Protein AF-A0A927LMA5-F1 (afdb_monomer)

Structure (mmCIF, N/CA/C/O backbone):
data_AF-A0A927LMA5-F1
#
_entry.id   AF-A0A927LMA5-F1
#
loop_
_atom_site.group_PDB
_atom_site.id
_atom_site.type_symbol
_atom_site.label_atom_id
_atom_site.label_alt_id
_atom_site.label_comp_id
_atom_site.label_asym_id
_atom_site.label_entity_id
_atom_site.label_seq_id
_atom_site.pdbx_PDB_ins_code
_atom_site.Cartn_x
_atom_site.Cartn_y
_atom_site.Cartn_z
_atom_site.occupancy
_atom_site.B_iso_or_equiv
_atom_site.auth_seq_id
_atom_site.auth_comp_id
_atom_site.auth_asym_id
_atom_site.auth_atom_id
_atom_site.pdbx_PDB_model_num
ATOM 1 N N . MET A 1 1 ? -29.674 7.689 42.486 1.00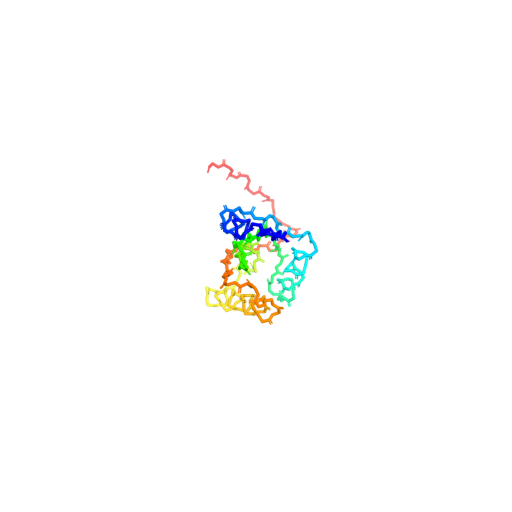 40.78 1 MET A N 1
ATOM 2 C CA . MET A 1 1 ? -28.345 7.048 42.380 1.00 40.78 1 MET A CA 1
ATOM 3 C C . MET A 1 1 ? -28.024 6.937 40.899 1.00 40.78 1 MET A C 1
ATOM 5 O O . MET A 1 1 ? -28.328 5.930 40.280 1.00 40.78 1 MET A O 1
ATOM 9 N N . GLU A 1 2 ? -27.531 8.024 40.308 1.00 46.41 2 GLU A N 1
ATOM 10 C CA . GLU A 1 2 ? -27.159 8.082 38.891 1.00 46.41 2 GLU A CA 1
ATOM 11 C C . GLU A 1 2 ? -25.675 7.759 38.753 1.00 46.41 2 GLU A C 1
ATOM 13 O O . GLU A 1 2 ? -24.813 8.574 39.076 1.00 46.41 2 GLU A O 1
ATOM 18 N N . THR A 1 3 ? -25.365 6.565 38.262 1.00 43.91 3 THR A N 1
ATOM 19 C CA . THR A 1 3 ? -24.023 6.226 37.789 1.00 43.91 3 THR A CA 1
ATOM 20 C C . THR A 1 3 ? -23.855 6.772 36.374 1.00 43.91 3 THR A C 1
ATOM 22 O O . THR A 1 3 ? -23.980 6.062 35.379 1.00 43.91 3 THR A O 1
ATOM 25 N N . ARG A 1 4 ? -23.580 8.077 36.277 1.00 55.75 4 ARG A N 1
ATOM 26 C CA . ARG A 1 4 ? -23.091 8.710 35.047 1.00 55.75 4 ARG A CA 1
ATOM 27 C C . ARG A 1 4 ? -21.653 8.251 34.798 1.00 55.75 4 ARG A C 1
ATOM 29 O O . ARG A 1 4 ? -20.707 8.881 35.261 1.00 55.75 4 ARG A O 1
ATOM 36 N N . LEU A 1 5 ? -21.500 7.122 34.107 1.00 58.56 5 LEU A N 1
ATOM 37 C CA . LEU A 1 5 ? -20.212 6.712 33.545 1.00 58.56 5 LEU A CA 1
ATOM 38 C C . LEU A 1 5 ? -19.733 7.738 32.497 1.00 58.56 5 LEU A C 1
ATOM 40 O O . LEU A 1 5 ? -20.556 8.375 31.832 1.00 58.56 5 LEU A O 1
ATOM 44 N N . PRO A 1 6 ? -18.411 7.947 32.370 1.00 50.09 6 PRO A N 1
ATOM 45 C CA . PRO A 1 6 ? -17.859 9.163 31.799 1.00 50.09 6 PRO A CA 1
ATOM 46 C C . PRO A 1 6 ? -17.857 9.121 30.269 1.00 50.09 6 PRO A C 1
ATOM 48 O O . PRO A 1 6 ? -17.118 8.366 29.644 1.00 50.09 6 PRO A O 1
ATOM 51 N N . VAL A 1 7 ? -18.601 10.046 29.665 1.00 51.78 7 VAL A N 1
ATOM 52 C CA . VAL A 1 7 ? -18.547 10.384 28.227 1.00 51.78 7 VAL A CA 1
ATOM 53 C C . VAL A 1 7 ? -17.151 10.908 27.808 1.00 51.78 7 VAL A C 1
ATOM 55 O O . VAL A 1 7 ? -16.840 11.016 26.623 1.00 51.78 7 VAL A O 1
ATOM 58 N N . LEU A 1 8 ? -16.267 11.188 28.777 1.00 51.28 8 LEU A N 1
ATOM 59 C CA . LEU A 1 8 ? -14.903 11.669 28.545 1.00 51.28 8 LEU A CA 1
ATOM 60 C C . LEU A 1 8 ? -13.941 10.625 27.956 1.00 51.28 8 LEU A C 1
ATOM 62 O O . LEU A 1 8 ? -12.975 11.026 27.312 1.00 51.28 8 LEU A O 1
ATOM 66 N N . LEU A 1 9 ? -14.174 9.317 28.131 1.00 51.59 9 LEU A N 1
ATOM 67 C CA . LEU A 1 9 ? -13.221 8.314 27.629 1.00 51.59 9 LEU A CA 1
ATOM 68 C C . LEU A 1 9 ? -13.263 8.182 26.094 1.00 51.59 9 LEU A C 1
ATOM 70 O O . LEU A 1 9 ? -12.237 7.939 25.470 1.00 51.59 9 LEU A O 1
ATOM 74 N N . LEU A 1 10 ? -14.422 8.447 25.477 1.00 49.88 10 LEU A N 1
ATOM 75 C CA . LEU A 1 10 ? -14.611 8.385 24.020 1.00 49.88 10 LEU A CA 1
ATOM 76 C C . LEU A 1 10 ? -13.800 9.437 23.245 1.00 49.88 10 LEU A C 1
ATOM 78 O O . LEU A 1 10 ? -13.491 9.224 22.079 1.00 49.88 10 LEU A O 1
ATOM 82 N N . HIS A 1 11 ? -13.448 10.562 23.873 1.00 45.97 11 HIS A N 1
ATOM 83 C CA . HIS A 1 11 ? -12.784 11.673 23.181 1.00 45.97 11 HIS A CA 1
ATOM 84 C C . HIS A 1 11 ? -11.253 11.587 23.215 1.00 45.97 11 HIS A C 1
ATOM 86 O O . HIS A 1 11 ? -10.594 12.159 22.352 1.00 45.97 11 HIS A O 1
ATOM 92 N N . ILE A 1 12 ? -10.676 10.861 24.177 1.00 51.19 12 ILE A N 1
ATOM 93 C CA . ILE A 1 12 ? -9.215 10.710 24.291 1.00 51.19 12 ILE A CA 1
ATOM 94 C C . ILE A 1 12 ? -8.702 9.611 23.348 1.00 51.19 12 ILE A C 1
ATOM 96 O O . ILE A 1 12 ? -7.604 9.732 22.814 1.00 51.19 12 ILE A O 1
ATOM 100 N N . ASP A 1 13 ? -9.518 8.592 23.060 1.00 49.53 13 ASP A N 1
ATOM 101 C CA . ASP A 1 13 ? -9.196 7.541 22.082 1.00 49.53 13 ASP A CA 1
ATOM 102 C C . ASP A 1 13 ? -8.980 8.081 20.659 1.00 49.53 13 ASP A C 1
ATOM 104 O O . ASP A 1 13 ? -8.249 7.484 19.876 1.00 49.53 13 ASP A O 1
ATOM 108 N N . VAL A 1 14 ? -9.570 9.233 20.330 1.00 50.22 14 VAL A N 1
ATOM 109 C CA . VAL A 1 14 ? -9.361 9.920 19.045 1.00 50.22 14 VAL A CA 1
ATOM 110 C C . VAL A 1 14 ? -7.938 10.488 18.932 1.00 50.22 14 VAL A C 1
ATOM 112 O O . VAL A 1 14 ? -7.426 10.648 17.828 1.00 50.22 14 VAL A O 1
ATOM 115 N N . LEU A 1 15 ? -7.280 10.763 20.065 1.00 52.62 15 LEU A N 1
ATOM 116 C CA . LEU A 1 15 ? -5.925 11.319 20.126 1.00 52.62 15 LEU A CA 1
ATOM 117 C C . LEU A 1 15 ? -4.838 10.244 20.320 1.00 52.62 15 LEU A C 1
ATOM 119 O O . LEU A 1 15 ? -3.655 10.529 20.149 1.00 52.62 15 LEU A O 1
ATOM 123 N N . MET A 1 16 ? -5.224 9.018 20.687 1.00 52.47 16 MET A N 1
ATOM 124 C CA . MET A 1 16 ? -4.312 7.901 20.929 1.00 52.47 16 MET A CA 1
ATOM 125 C C . MET A 1 16 ? -4.210 7.042 19.666 1.00 52.47 16 MET A C 1
ATOM 127 O O . MET A 1 16 ? -5.149 6.328 19.321 1.00 52.47 16 MET A O 1
ATOM 131 N N . GLU A 1 17 ? -3.059 7.084 18.993 1.00 55.97 17 GLU A N 1
ATOM 132 C CA . GLU A 1 17 ? -2.727 6.143 17.919 1.00 55.97 17 GLU A CA 1
ATOM 133 C C . GLU A 1 17 ? -2.732 4.721 18.502 1.00 55.97 17 GLU A C 1
ATOM 135 O O . GLU A 1 17 ? -1.816 4.321 19.224 1.00 55.97 17 GLU A O 1
ATOM 140 N N . LYS A 1 18 ? -3.802 3.960 18.250 1.00 66.19 18 LYS A N 1
ATOM 141 C CA . LYS A 1 18 ? -3.875 2.555 18.661 1.00 66.19 18 LYS A CA 1
ATOM 142 C C . LYS A 1 18 ? -3.166 1.703 17.615 1.00 66.19 18 LYS A C 1
ATOM 144 O O . LYS A 1 18 ? -3.448 1.795 16.418 1.00 66.19 18 LYS A O 1
ATOM 149 N N . THR A 1 19 ? -2.258 0.850 18.082 1.00 68.12 19 THR A N 1
ATOM 150 C CA . THR A 1 19 ? -1.635 -0.180 17.250 1.00 68.12 19 THR A CA 1
ATOM 151 C C . THR A 1 19 ? -2.711 -1.153 16.777 1.00 68.12 19 THR A C 1
ATOM 153 O O . THR A 1 19 ? -3.478 -1.680 17.584 1.00 68.12 19 THR A O 1
ATOM 156 N N . ILE A 1 20 ? -2.775 -1.383 15.467 1.00 85.44 20 ILE A N 1
ATOM 157 C CA . ILE A 1 20 ? -3.679 -2.366 14.862 1.00 85.44 20 ILE A CA 1
ATOM 158 C C . ILE A 1 20 ? -3.301 -3.775 15.333 1.00 85.44 20 ILE A C 1
ATOM 160 O O . ILE A 1 20 ? -2.120 -4.075 15.524 1.00 85.44 20 ILE A O 1
ATOM 164 N N . SER A 1 21 ? -4.302 -4.636 15.544 1.00 87.38 21 SER A N 1
ATOM 165 C CA . SER A 1 21 ? -4.054 -6.014 15.964 1.00 87.38 21 SER A CA 1
ATOM 166 C C . SER A 1 21 ? -3.195 -6.758 14.926 1.00 87.38 21 SER A C 1
ATOM 168 O O . SER A 1 21 ? -3.327 -6.514 13.723 1.00 87.38 21 SER A O 1
ATOM 170 N N . PRO A 1 22 ? -2.329 -7.694 15.355 1.00 88.06 22 PRO A N 1
ATOM 171 C CA . PRO A 1 22 ? -1.521 -8.496 14.433 1.00 88.06 22 PRO A CA 1
ATOM 172 C C . PRO A 1 22 ? -2.366 -9.272 13.413 1.00 88.06 22 PRO A C 1
ATOM 174 O O . PRO A 1 22 ? -1.945 -9.458 12.278 1.00 88.06 22 PRO A O 1
ATOM 177 N N . GLU A 1 23 ? -3.569 -9.689 13.813 1.00 89.94 23 GLU A N 1
ATOM 178 C CA . GLU A 1 23 ? -4.539 -10.392 12.967 1.00 89.94 23 GLU A CA 1
ATOM 179 C C . GLU A 1 23 ? -4.992 -9.519 11.789 1.00 89.94 23 GLU A C 1
ATOM 181 O O . GLU A 1 23 ? -4.841 -9.928 10.642 1.00 89.94 23 GLU A O 1
ATOM 186 N N . LYS A 1 24 ? -5.417 -8.273 12.047 1.00 91.38 24 LYS A N 1
ATOM 187 C CA . LYS A 1 24 ? -5.785 -7.319 10.986 1.00 91.38 24 LYS A CA 1
ATOM 188 C C . LYS A 1 24 ? -4.611 -6.969 10.075 1.00 91.38 24 LYS A C 1
ATOM 190 O O . LYS A 1 24 ? -4.782 -6.827 8.870 1.00 91.38 24 LYS A O 1
ATOM 195 N N . LEU A 1 25 ? -3.406 -6.819 10.634 1.00 93.12 25 LEU A N 1
ATOM 196 C CA . LEU A 1 25 ? -2.212 -6.582 9.815 1.00 93.12 25 LEU A CA 1
ATOM 197 C C . LEU A 1 25 ? -1.959 -7.736 8.841 1.00 93.12 25 LEU A C 1
ATOM 199 O O . LEU A 1 25 ? -1.604 -7.481 7.694 1.00 93.12 25 LEU A O 1
ATOM 203 N N . LYS A 1 26 ? -2.179 -8.977 9.281 1.00 94.75 26 LYS A N 1
ATOM 204 C CA . LYS A 1 26 ? -2.049 -10.160 8.433 1.00 94.75 26 LYS A CA 1
ATOM 205 C C . LYS A 1 26 ? -3.121 -10.208 7.341 1.00 94.75 26 LYS A C 1
ATOM 207 O O . LYS A 1 26 ? -2.795 -10.520 6.204 1.00 94.75 26 LYS A O 1
ATOM 212 N N . GLU A 1 27 ? -4.362 -9.839 7.654 1.00 95.81 27 GLU A N 1
ATOM 213 C CA . GLU A 1 27 ? -5.432 -9.715 6.650 1.00 95.81 27 GLU A CA 1
ATOM 214 C C . GLU A 1 27 ? -5.042 -8.719 5.545 1.00 95.81 27 GLU A C 1
ATOM 216 O O . GLU A 1 27 ? -5.107 -9.043 4.360 1.00 95.81 27 GLU A O 1
ATOM 221 N N . TYR A 1 28 ? -4.533 -7.537 5.911 1.00 95.69 28 TYR A N 1
ATOM 222 C CA . TYR A 1 28 ? -4.033 -6.568 4.931 1.00 95.69 28 TYR A CA 1
ATOM 223 C C . TYR A 1 28 ? -2.862 -7.119 4.109 1.00 95.69 28 TYR A C 1
ATOM 225 O O . TYR A 1 28 ? -2.792 -6.880 2.905 1.00 95.69 28 TYR A O 1
ATOM 233 N N . GLU A 1 29 ? -1.943 -7.851 4.739 1.00 96.69 29 GLU A N 1
ATOM 234 C CA . GLU A 1 29 ? -0.811 -8.487 4.063 1.00 96.69 29 GLU A CA 1
ATOM 235 C C . GLU A 1 29 ? -1.280 -9.494 3.000 1.00 96.69 29 GLU A C 1
ATOM 237 O O . GLU A 1 29 ? -0.830 -9.444 1.853 1.00 96.69 29 GLU A O 1
ATOM 242 N N . GLU A 1 30 ? -2.237 -10.356 3.349 1.00 97.31 30 GLU A N 1
ATOM 243 C CA . GLU A 1 30 ? -2.837 -11.342 2.444 1.00 97.31 30 GLU A CA 1
ATOM 244 C C . GLU A 1 30 ? -3.554 -10.664 1.264 1.00 97.31 30 GLU A C 1
ATOM 246 O O . GLU A 1 30 ? -3.388 -11.078 0.113 1.00 97.31 30 GLU A O 1
ATOM 251 N N . LEU A 1 31 ? -4.284 -9.571 1.517 1.00 96.88 31 LEU A N 1
ATOM 252 C CA . LEU A 1 31 ? -4.929 -8.782 0.465 1.00 96.88 31 LEU A CA 1
ATOM 253 C C . LEU A 1 31 ? -3.915 -8.129 -0.479 1.00 96.88 31 LEU A C 1
ATOM 255 O O . LEU A 1 31 ? -4.110 -8.155 -1.694 1.00 96.88 31 LEU A O 1
ATOM 259 N N . VAL A 1 32 ? -2.817 -7.580 0.042 1.00 97.00 32 VAL A N 1
ATOM 260 C CA . VAL A 1 32 ? -1.754 -6.999 -0.792 1.00 97.00 32 VAL A CA 1
ATOM 261 C C . VAL A 1 32 ? -1.092 -8.079 -1.658 1.00 97.00 32 VAL A C 1
ATOM 263 O O . VAL A 1 32 ? -0.896 -7.861 -2.854 1.00 97.00 32 VAL A O 1
ATOM 266 N N . PHE A 1 33 ? -0.809 -9.261 -1.102 1.00 97.31 33 PHE A N 1
ATOM 267 C CA . PHE A 1 33 ? -0.236 -10.384 -1.857 1.00 97.31 33 PHE A CA 1
ATOM 268 C C . PHE A 1 33 ? -1.206 -11.038 -2.847 1.00 97.31 33 PHE A C 1
ATOM 270 O O . PHE A 1 33 ? -0.761 -11.732 -3.762 1.00 97.31 33 PHE A O 1
ATOM 277 N N . SER A 1 34 ? -2.514 -10.797 -2.727 1.00 97.12 34 SER A N 1
ATOM 278 C CA . SER A 1 34 ? -3.490 -11.256 -3.724 1.00 97.12 34 SER A CA 1
ATOM 279 C C . SER A 1 34 ? -3.295 -10.604 -5.103 1.00 97.12 34 SER A C 1
ATOM 281 O O . SER A 1 34 ? -3.811 -11.101 -6.107 1.00 97.12 34 SER A O 1
ATOM 283 N N . VAL A 1 35 ? -2.533 -9.504 -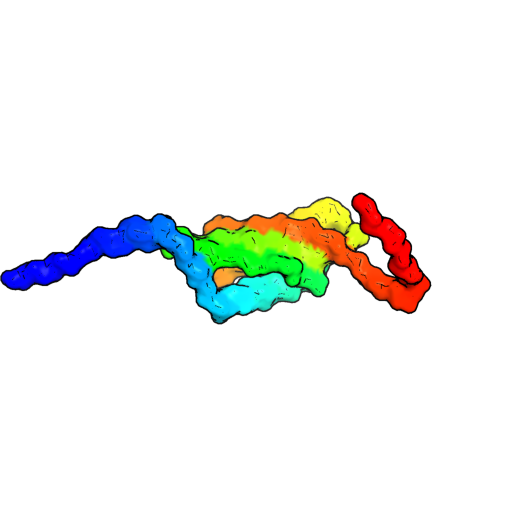5.174 1.00 97.00 35 VAL A N 1
ATOM 284 C CA . VAL A 1 35 ? -2.173 -8.819 -6.417 1.00 97.00 35 VAL A CA 1
ATOM 285 C C . VAL A 1 35 ? -0.913 -9.468 -7.022 1.00 97.00 35 VAL A C 1
ATOM 287 O O . VAL A 1 35 ? 0.171 -9.317 -6.460 1.00 97.00 35 VAL A O 1
ATOM 290 N N . PRO A 1 36 ? -1.006 -10.171 -8.172 1.00 95.56 36 PRO A N 1
ATOM 291 C CA . PRO A 1 36 ? 0.081 -11.013 -8.705 1.00 95.56 36 PRO A CA 1
ATOM 292 C C . PRO A 1 36 ? 1.405 -10.291 -9.006 1.00 95.56 36 PRO A C 1
ATOM 294 O O . PRO A 1 36 ? 2.488 -10.896 -9.055 1.00 95.56 36 PRO A O 1
ATOM 297 N N . GLU A 1 37 ? 1.318 -8.993 -9.277 1.00 96.56 37 GLU A N 1
ATOM 298 C CA . GLU A 1 37 ? 2.449 -8.132 -9.587 1.00 96.56 37 GLU A CA 1
ATOM 299 C C . GLU A 1 37 ? 3.267 -7.773 -8.341 1.00 96.56 37 GLU A C 1
ATOM 301 O O . GLU A 1 37 ? 4.440 -7.434 -8.473 1.00 96.56 37 GLU A O 1
ATOM 306 N N . VAL A 1 38 ? 2.704 -7.902 -7.136 1.00 97.06 38 VAL A N 1
ATOM 307 C CA . VAL A 1 38 ? 3.433 -7.676 -5.884 1.00 97.06 38 VAL A CA 1
ATOM 308 C C . VAL A 1 38 ? 4.398 -8.836 -5.640 1.00 97.06 38 VAL A C 1
ATOM 310 O O . VAL A 1 38 ? 3.996 -9.987 -5.486 1.00 97.06 38 VAL A O 1
ATOM 313 N N . LYS A 1 39 ? 5.701 -8.538 -5.612 1.00 96.31 39 LYS A N 1
ATOM 314 C CA . LYS A 1 39 ? 6.774 -9.523 -5.369 1.00 96.31 39 LYS A CA 1
ATOM 315 C C . LYS A 1 39 ? 7.271 -9.526 -3.936 1.00 96.31 39 LYS A C 1
ATOM 317 O O . LYS A 1 39 ? 7.760 -10.544 -3.459 1.00 96.31 39 LYS A O 1
ATOM 322 N N . ARG A 1 40 ? 7.153 -8.389 -3.256 1.00 96.19 40 ARG A N 1
ATOM 323 C CA . ARG A 1 40 ? 7.607 -8.209 -1.879 1.00 96.19 40 ARG A CA 1
ATOM 324 C C . ARG A 1 40 ? 6.792 -7.114 -1.209 1.00 96.19 40 ARG A C 1
ATOM 326 O O . ARG A 1 40 ? 6.438 -6.132 -1.856 1.00 96.19 40 ARG A O 1
ATOM 333 N N . ILE A 1 41 ? 6.572 -7.246 0.092 1.00 96.75 41 ILE A N 1
ATOM 334 C CA . ILE A 1 41 ? 6.132 -6.148 0.951 1.00 96.75 41 ILE A CA 1
ATOM 335 C C . ILE A 1 41 ? 7.352 -5.718 1.767 1.00 96.75 41 ILE A C 1
ATOM 337 O O . ILE A 1 41 ? 7.862 -6.481 2.580 1.00 96.75 41 ILE A O 1
ATOM 341 N N . ASP A 1 42 ? 7.861 -4.514 1.513 1.00 95.00 42 ASP A N 1
ATOM 342 C CA . ASP A 1 42 ? 9.005 -3.958 2.249 1.00 95.00 42 ASP A CA 1
AT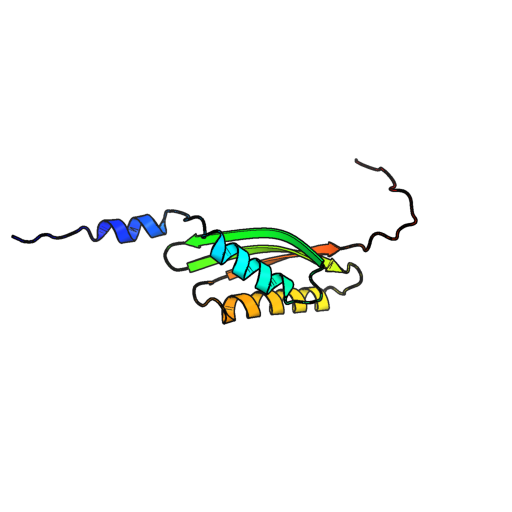OM 343 C C . ASP A 1 42 ? 8.582 -3.470 3.636 1.00 95.00 42 ASP A C 1
ATOM 345 O O . ASP A 1 42 ? 9.360 -3.472 4.591 1.00 95.00 42 ASP A O 1
ATOM 349 N N . ARG A 1 43 ? 7.346 -2.969 3.727 1.00 95.50 43 ARG A N 1
ATOM 350 C CA . ARG A 1 43 ? 6.780 -2.406 4.946 1.00 95.50 43 ARG A CA 1
ATOM 351 C C . ARG A 1 43 ? 5.267 -2.328 4.834 1.00 95.50 43 ARG A C 1
ATOM 353 O O . ARG A 1 43 ? 4.752 -1.840 3.836 1.00 95.50 43 ARG A O 1
ATOM 360 N N . LEU A 1 44 ? 4.586 -2.705 5.907 1.00 95.50 44 LEU A N 1
ATOM 361 C CA . LEU A 1 44 ? 3.157 -2.503 6.095 1.00 95.50 44 LEU A CA 1
ATOM 362 C C . LEU A 1 44 ? 2.949 -1.897 7.482 1.00 95.50 44 LEU A C 1
ATOM 364 O O . LEU A 1 44 ? 3.371 -2.466 8.490 1.00 95.50 44 LEU A O 1
ATOM 368 N N . ARG A 1 45 ? 2.356 -0.706 7.539 1.00 93.50 45 ARG A N 1
ATOM 369 C CA . ARG A 1 45 ? 1.971 -0.054 8.792 1.00 93.50 45 ARG A CA 1
ATOM 370 C C . ARG A 1 45 ? 0.523 0.372 8.701 1.00 93.50 45 ARG A C 1
ATOM 372 O O . ARG A 1 45 ? 0.127 0.989 7.722 1.00 93.50 45 ARG A O 1
ATOM 379 N N . ALA A 1 46 ? -0.230 0.097 9.752 1.00 92.50 46 ALA A N 1
ATOM 380 C CA . ALA A 1 46 ? -1.607 0.528 9.878 1.00 92.50 46 ALA A CA 1
ATOM 381 C C . ALA A 1 46 ? -1.775 1.240 11.220 1.00 92.50 46 ALA A C 1
ATOM 383 O O . ALA A 1 46 ? -1.247 0.787 12.240 1.00 92.50 46 ALA A O 1
ATOM 384 N N . ARG A 1 47 ? -2.465 2.378 11.199 1.00 90.06 47 ARG A N 1
ATOM 385 C CA . ARG A 1 47 ? -2.666 3.249 12.360 1.00 90.06 47 ARG A CA 1
ATOM 386 C C . ARG A 1 47 ? -4.149 3.518 12.523 1.00 90.06 47 ARG A C 1
ATOM 388 O O . ARG A 1 47 ? -4.789 3.920 11.553 1.00 90.06 47 ARG A O 1
ATOM 395 N N . ALA A 1 48 ? -4.676 3.299 13.723 1.00 87.75 48 ALA A N 1
ATOM 396 C CA . ALA A 1 48 ? -6.053 3.645 14.048 1.00 87.75 48 ALA A CA 1
ATOM 397 C C . ALA A 1 48 ? -6.135 5.066 14.619 1.00 87.75 48 ALA A C 1
ATOM 399 O O . ALA A 1 48 ? -5.424 5.400 15.569 1.00 87.75 48 ALA A O 1
ATOM 400 N N . PHE A 1 49 ? -7.049 5.861 14.070 1.00 83.56 49 PHE A N 1
ATOM 401 C CA . PHE A 1 49 ? -7.454 7.176 14.554 1.00 83.56 49 PHE A CA 1
ATOM 402 C C . PHE A 1 49 ? -8.950 7.125 14.882 1.00 83.56 49 PHE A C 1
ATOM 404 O O . PHE A 1 49 ? -9.807 7.252 14.005 1.00 83.56 49 PHE A O 1
ATOM 411 N N . GLY A 1 50 ? -9.285 6.883 16.153 1.00 80.62 50 GLY A N 1
ATOM 412 C CA . GLY A 1 50 ? -10.672 6.663 16.566 1.00 80.62 50 GLY A CA 1
ATOM 413 C C . GLY A 1 50 ? -11.288 5.436 15.883 1.00 80.62 50 GLY A C 1
ATOM 414 O O . GLY A 1 50 ? -10.965 4.307 16.244 1.00 80.62 50 GLY A O 1
ATOM 415 N N . GLN A 1 51 ? -12.191 5.665 14.925 1.00 81.69 51 GLN A N 1
ATOM 416 C CA . GLN A 1 51 ? -12.884 4.612 14.165 1.00 81.69 51 GLN A CA 1
ATOM 417 C C . GLN A 1 51 ? -12.273 4.347 12.783 1.00 81.69 51 GLN A C 1
ATOM 419 O O . GLN A 1 51 ? -12.685 3.394 12.129 1.00 81.69 51 GLN A O 1
ATOM 424 N N . TYR A 1 52 ? -11.313 5.165 12.350 1.00 89.12 52 TYR A N 1
ATOM 425 C CA . TYR A 1 52 ? -10.725 5.078 11.017 1.00 89.12 52 TYR A CA 1
ATOM 426 C C . TYR A 1 52 ? -9.325 4.482 11.071 1.00 89.12 52 TYR A C 1
ATOM 428 O O . TYR A 1 52 ? -8.579 4.682 12.034 1.00 89.12 52 TYR A O 1
ATOM 436 N N . VAL A 1 53 ? -8.949 3.775 10.012 1.00 92.12 53 VAL A N 1
ATOM 437 C CA . VAL A 1 53 ? -7.624 3.189 9.833 1.00 92.12 53 VAL A CA 1
ATOM 438 C C . VAL A 1 53 ? -6.954 3.819 8.619 1.00 92.12 53 VAL A C 1
ATOM 440 O O . VAL A 1 53 ? -7.536 3.911 7.540 1.00 92.12 53 VAL A O 1
ATOM 443 N N . MET A 1 54 ? -5.698 4.227 8.794 1.00 93.81 54 MET A N 1
ATOM 444 C CA . MET A 1 54 ? -4.829 4.669 7.708 1.00 93.81 54 MET A CA 1
ATOM 445 C C . MET A 1 54 ? -3.689 3.672 7.525 1.00 93.81 54 MET A C 1
ATOM 447 O O . MET A 1 54 ? -3.018 3.304 8.496 1.00 93.81 54 MET A O 1
ATOM 451 N N . ILE A 1 55 ? -3.450 3.264 6.281 1.00 95.56 55 ILE A N 1
ATOM 452 C CA . ILE A 1 55 ? -2.451 2.253 5.928 1.00 95.56 55 ILE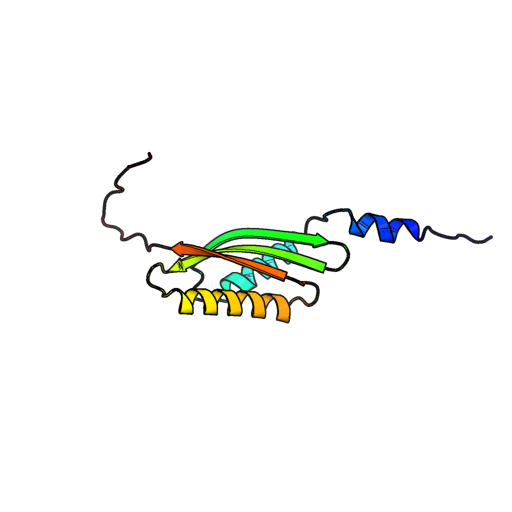 A CA 1
ATOM 453 C C . ILE A 1 55 ? -1.344 2.890 5.079 1.00 95.56 55 ILE A C 1
ATOM 455 O O . ILE A 1 55 ? -1.613 3.608 4.123 1.00 95.56 55 ILE A O 1
ATOM 459 N N . ASP A 1 56 ? -0.089 2.620 5.435 1.00 96.19 56 ASP A N 1
ATOM 460 C CA . ASP A 1 56 ? 1.116 2.925 4.654 1.00 96.19 56 ASP A CA 1
ATOM 461 C C . ASP A 1 56 ? 1.775 1.599 4.276 1.00 96.19 56 ASP A C 1
ATOM 463 O O . ASP A 1 56 ? 2.279 0.871 5.143 1.00 96.19 56 ASP A O 1
ATOM 467 N N . VAL A 1 57 ? 1.752 1.284 2.984 1.00 96.88 57 VAL A N 1
ATOM 468 C CA . VAL A 1 57 ? 2.357 0.076 2.434 1.00 96.88 57 VAL A CA 1
ATOM 469 C C . VAL A 1 57 ? 3.441 0.434 1.423 1.00 96.88 57 VAL A C 1
ATOM 471 O O . VAL A 1 57 ? 3.297 1.324 0.582 1.00 96.88 57 VAL A O 1
ATOM 474 N N . ARG A 1 58 ? 4.559 -0.278 1.509 1.00 97.88 58 ARG A N 1
ATOM 475 C CA . ARG A 1 58 ? 5.651 -0.231 0.543 1.00 97.88 58 ARG A CA 1
ATOM 476 C C . ARG A 1 58 ? 5.786 -1.601 -0.088 1.00 97.88 58 ARG A C 1
ATOM 478 O O . ARG A 1 58 ? 5.997 -2.579 0.632 1.00 97.88 58 ARG A O 1
ATOM 485 N N . VAL A 1 59 ? 5.652 -1.667 -1.404 1.00 97.75 59 VAL A N 1
ATOM 486 C CA . VAL A 1 59 ? 5.649 -2.929 -2.145 1.00 97.75 59 VAL A CA 1
ATOM 487 C C . VAL A 1 59 ? 6.659 -2.908 -3.279 1.00 97.75 59 VAL A C 1
ATOM 489 O O . VAL A 1 59 ? 6.822 -1.903 -3.966 1.00 97.75 59 VAL A O 1
ATOM 492 N N . GLY A 1 60 ? 7.316 -4.043 -3.486 1.00 97.31 60 GLY A N 1
ATOM 493 C CA . GLY A 1 60 ? 8.168 -4.305 -4.634 1.00 97.31 60 GLY A CA 1
ATOM 494 C C . GLY A 1 60 ? 7.351 -4.849 -5.803 1.00 97.31 60 GLY A C 1
ATOM 495 O O . GLY A 1 60 ? 6.694 -5.880 -5.650 1.00 97.31 60 GLY A O 1
ATOM 496 N N . ILE A 1 61 ? 7.426 -4.201 -6.965 1.00 97.50 61 ILE A N 1
ATOM 497 C CA . ILE A 1 61 ? 6.816 -4.663 -8.227 1.00 97.50 61 ILE A CA 1
ATOM 498 C C . ILE A 1 61 ? 7.883 -4.766 -9.328 1.00 97.50 61 ILE A C 1
ATOM 500 O O . ILE A 1 61 ? 8.890 -4.063 -9.241 1.00 97.50 61 ILE A O 1
ATOM 504 N N . PRO A 1 62 ? 7.719 -5.611 -10.365 1.00 97.19 62 PRO A N 1
ATOM 505 C CA . PRO A 1 62 ? 8.737 -5.787 -11.396 1.00 97.19 62 PRO A CA 1
ATOM 506 C C . PRO A 1 62 ? 9.186 -4.458 -12.012 1.00 97.19 62 PRO A C 1
ATOM 508 O O . PRO A 1 62 ? 8.370 -3.708 -12.543 1.00 97.19 62 PRO A O 1
ATOM 511 N N . ALA A 1 63 ? 10.496 -4.198 -12.003 1.00 95.62 63 ALA A N 1
ATOM 512 C CA . ALA A 1 63 ? 11.077 -2.937 -12.481 1.00 95.62 63 ALA A CA 1
ATOM 513 C C . ALA A 1 63 ? 10.830 -2.655 -13.978 1.00 95.62 63 ALA A C 1
ATOM 515 O O . ALA A 1 63 ? 10.990 -1.529 -14.437 1.00 95.62 63 ALA A O 1
ATOM 516 N N . ARG A 1 64 ? 10.439 -3.684 -14.740 1.00 95.94 64 ARG A N 1
ATOM 517 C CA . ARG A 1 64 ? 10.088 -3.595 -16.165 1.00 95.94 64 ARG A CA 1
ATOM 518 C C . ARG A 1 64 ? 8.719 -2.963 -16.439 1.00 95.94 64 ARG A C 1
ATOM 520 O O . ARG A 1 64 ? 8.424 -2.687 -17.596 1.00 95.94 64 ARG A O 1
ATOM 527 N N . LEU A 1 65 ? 7.876 -2.801 -15.417 1.00 96.56 65 LEU A N 1
ATOM 528 C CA . LEU A 1 65 ? 6.547 -2.212 -15.569 1.00 96.56 65 LEU A CA 1
ATOM 529 C C . LEU A 1 65 ? 6.643 -0.702 -15.797 1.00 96.56 65 LEU A C 1
ATOM 531 O O . LEU A 1 65 ? 7.481 -0.010 -15.217 1.00 96.56 65 LEU A O 1
ATOM 535 N N . SER A 1 66 ? 5.752 -0.186 -16.633 1.00 97.94 66 SER A N 1
ATOM 536 C CA . SER A 1 66 ? 5.593 1.245 -16.859 1.00 97.94 66 SER A CA 1
ATOM 537 C C . SER A 1 66 ? 5.021 1.956 -15.629 1.00 97.94 66 SER A C 1
ATOM 539 O O . SER A 1 66 ? 4.404 1.358 -14.746 1.00 97.94 66 SER A O 1
ATOM 541 N N . VAL A 1 67 ? 5.166 3.284 -15.603 1.00 96.56 67 VAL A N 1
ATOM 542 C CA . VAL A 1 67 ? 4.581 4.130 -14.549 1.00 96.56 67 VAL A CA 1
ATOM 543 C C . VAL A 1 67 ? 3.058 3.966 -14.479 1.00 96.56 67 VAL A C 1
ATOM 545 O O . VAL A 1 67 ? 2.498 3.935 -13.385 1.00 96.56 67 VAL A O 1
ATOM 548 N N . GLN A 1 68 ? 2.392 3.826 -15.631 1.00 98.06 68 GLN A N 1
ATOM 549 C CA . GLN A 1 68 ? 0.943 3.633 -15.696 1.00 98.06 68 GLN A CA 1
ATOM 550 C C . GLN A 1 68 ? 0.526 2.295 -15.073 1.00 98.06 68 GLN A C 1
ATOM 552 O O . GLN A 1 68 ? -0.374 2.273 -14.239 1.00 98.06 68 GLN A O 1
ATOM 557 N N . GLU A 1 69 ? 1.221 1.203 -15.405 1.00 98.06 69 GLU A N 1
ATOM 558 C CA . GLU A 1 69 ? 0.965 -0.114 -14.806 1.00 98.06 69 GLU A CA 1
ATOM 559 C C . GLU A 1 69 ? 1.202 -0.095 -13.293 1.00 98.06 69 GLU A C 1
ATOM 561 O O . GLU A 1 69 ? 0.389 -0.621 -12.535 1.00 98.06 69 GLU A O 1
ATOM 566 N N . GLY A 1 70 ? 2.263 0.577 -12.835 1.00 97.81 70 GLY A N 1
ATOM 567 C CA . GLY A 1 70 ? 2.493 0.805 -11.410 1.00 97.81 70 GLY A CA 1
ATOM 568 C C . GLY A 1 70 ? 1.319 1.534 -10.749 1.00 97.81 70 GLY A C 1
ATOM 569 O O . GLY A 1 70 ? 0.791 1.077 -9.736 1.00 97.81 70 GLY A O 1
ATOM 570 N N . HIS A 1 71 ? 0.852 2.632 -11.345 1.00 97.69 71 HIS A N 1
ATOM 571 C CA . HIS A 1 71 ? -0.308 3.367 -10.841 1.00 97.69 71 HIS A CA 1
ATOM 572 C C . HIS A 1 71 ? -1.573 2.491 -10.780 1.00 97.69 71 HIS A C 1
ATOM 574 O O . HIS A 1 71 ? -2.339 2.569 -9.816 1.00 97.69 71 HIS A O 1
ATOM 580 N N . ASP A 1 72 ? -1.800 1.642 -11.782 1.00 98.00 72 ASP A N 1
ATOM 581 C CA . ASP A 1 72 ? -2.952 0.742 -11.823 1.00 98.00 72 ASP A CA 1
ATOM 582 C C . ASP A 1 72 ? -2.874 -0.349 -10.745 1.00 98.00 72 ASP A C 1
ATOM 584 O O . ASP A 1 72 ? -3.880 -0.619 -10.083 1.00 98.00 72 ASP A O 1
ATOM 588 N N . ILE A 1 73 ? -1.681 -0.896 -10.487 1.00 97.75 73 ILE A N 1
ATOM 589 C CA . ILE A 1 73 ? -1.423 -1.823 -9.374 1.00 97.75 73 ILE A CA 1
ATOM 590 C C . ILE A 1 73 ? -1.706 -1.145 -8.032 1.00 97.75 73 ILE A C 1
ATOM 592 O O . ILE A 1 73 ? -2.437 -1.701 -7.211 1.00 97.75 73 ILE A O 1
ATOM 596 N N . SER A 1 74 ? -1.200 0.072 -7.819 1.00 97.31 74 SER A N 1
ATOM 597 C CA . SER A 1 74 ? -1.490 0.838 -6.602 1.00 97.31 74 SER A CA 1
ATOM 598 C C . SER A 1 74 ? -2.993 1.050 -6.421 1.00 97.31 74 SER A C 1
ATOM 600 O O . SER A 1 74 ? -3.533 0.798 -5.344 1.00 97.31 74 SER A O 1
ATOM 602 N N . ARG A 1 75 ? -3.709 1.451 -7.480 1.00 97.62 75 ARG A N 1
ATOM 603 C CA . ARG A 1 75 ? -5.166 1.634 -7.414 1.00 97.62 75 ARG A CA 1
ATOM 604 C C . ARG A 1 75 ? -5.876 0.332 -7.039 1.00 97.62 75 ARG A C 1
ATOM 606 O O . ARG A 1 75 ? -6.763 0.357 -6.191 1.00 97.62 75 ARG A O 1
ATOM 613 N N . LYS A 1 76 ? -5.463 -0.792 -7.631 1.00 97.88 76 LYS A N 1
ATOM 614 C CA . LYS A 1 76 ? -6.025 -2.120 -7.358 1.00 97.88 76 LYS A CA 1
ATOM 615 C C . LYS A 1 76 ? -5.815 -2.542 -5.903 1.00 97.88 76 LYS A C 1
ATOM 617 O O . LYS A 1 76 ? -6.775 -2.953 -5.262 1.00 97.88 76 LYS A O 1
ATOM 622 N N . ILE A 1 77 ? -4.602 -2.389 -5.366 1.00 97.50 77 ILE A N 1
ATOM 623 C CA . ILE A 1 77 ? -4.303 -2.685 -3.954 1.00 97.50 77 ILE A CA 1
ATOM 624 C C . ILE A 1 77 ? -5.177 -1.823 -3.033 1.00 97.50 77 ILE A C 1
ATOM 626 O O . ILE A 1 77 ? -5.821 -2.354 -2.129 1.00 97.50 77 ILE A O 1
ATOM 630 N N . LYS A 1 78 ? -5.244 -0.506 -3.285 1.00 97.25 78 LYS A N 1
ATOM 631 C CA . LYS A 1 78 ? -6.078 0.420 -2.502 1.00 97.25 78 LYS A CA 1
ATOM 632 C C . LYS A 1 78 ? -7.545 -0.012 -2.515 1.00 97.25 78 LYS A C 1
ATOM 634 O O . LYS A 1 78 ? -8.160 -0.089 -1.457 1.00 97.25 78 LYS A O 1
ATOM 639 N N . GLN A 1 79 ? -8.079 -0.331 -3.692 1.00 97.12 79 GLN A N 1
ATOM 640 C CA . GLN A 1 79 ? -9.471 -0.738 -3.855 1.00 97.12 79 GLN A CA 1
ATOM 641 C C . GLN A 1 79 ? -9.788 -2.035 -3.097 1.00 97.12 79 GLN A C 1
ATOM 643 O O . GLN A 1 79 ? -10.747 -2.054 -2.336 1.00 97.12 79 GLN A O 1
ATOM 648 N N . ILE A 1 80 ? -8.962 -3.078 -3.235 1.00 97.06 80 ILE A N 1
ATOM 649 C CA . ILE A 1 80 ? -9.181 -4.370 -2.558 1.00 97.06 80 ILE A CA 1
ATOM 650 C C . ILE A 1 80 ? -9.237 -4.194 -1.036 1.00 97.06 80 ILE A C 1
ATOM 652 O O . ILE A 1 80 ? -10.128 -4.732 -0.383 1.00 97.06 80 ILE A O 1
ATOM 656 N N . ILE A 1 81 ? -8.307 -3.420 -0.468 1.00 96.56 81 ILE A N 1
ATOM 657 C CA . ILE A 1 81 ? -8.264 -3.181 0.979 1.00 96.56 81 ILE A CA 1
ATOM 658 C C . ILE A 1 81 ? -9.514 -2.425 1.441 1.00 96.56 81 ILE A C 1
ATOM 660 O O . ILE A 1 81 ? -10.153 -2.842 2.402 1.00 96.56 81 ILE A O 1
ATOM 664 N N . MET A 1 82 ? -9.884 -1.343 0.751 1.00 95.62 82 MET A N 1
ATOM 665 C CA . MET A 1 82 ? -11.036 -0.517 1.133 1.00 95.62 82 MET A CA 1
ATOM 666 C C . MET A 1 82 ? -12.384 -1.228 0.927 1.00 95.62 82 MET A C 1
ATOM 668 O O . MET A 1 82 ? -13.341 -0.945 1.642 1.00 95.62 82 MET A O 1
ATOM 672 N N . GLU A 1 83 ? -12.481 -2.157 -0.029 1.00 95.94 83 GLU A N 1
ATOM 673 C CA . GLU A 1 83 ? -13.690 -2.965 -0.245 1.00 95.94 83 GLU A CA 1
ATOM 674 C C . GLU A 1 83 ? -13.887 -4.028 0.843 1.00 95.94 83 GLU A C 1
ATOM 676 O O . GLU A 1 83 ? -15.023 -4.298 1.231 1.00 95.94 83 GLU A O 1
ATOM 681 N N . GLN A 1 84 ? -12.801 -4.631 1.340 1.00 95.62 84 GLN A N 1
ATOM 682 C CA . GLN A 1 84 ? -12.863 -5.651 2.396 1.00 95.62 84 GLN A CA 1
ATOM 683 C C . GLN A 1 84 ? -12.927 -5.047 3.806 1.00 95.62 84 GLN A C 1
ATOM 685 O O . GLN A 1 84 ? -13.474 -5.669 4.717 1.00 95.62 84 GLN A O 1
ATOM 690 N N . HIS A 1 85 ? -12.410 -3.829 3.988 1.00 93.94 85 HIS A N 1
ATOM 691 C CA . HIS A 1 85 ? -12.319 -3.159 5.284 1.00 93.94 85 HIS A CA 1
ATOM 692 C C . HIS A 1 85 ? -12.880 -1.739 5.210 1.00 93.94 85 HIS A C 1
ATOM 694 O O . HIS A 1 85 ? -12.203 -0.787 4.826 1.00 93.94 85 HIS A O 1
ATOM 700 N N . ASN A 1 86 ? -14.139 -1.595 5.618 1.00 92.62 86 ASN A N 1
ATOM 701 C CA . ASN A 1 86 ? -14.879 -0.332 5.585 1.00 92.62 86 ASN A CA 1
ATOM 702 C C . ASN A 1 86 ? -14.391 0.722 6.595 1.00 92.62 86 ASN A C 1
ATOM 704 O O . ASN A 1 86 ? -14.771 1.885 6.488 1.00 92.62 86 ASN A O 1
ATOM 708 N N . ASP A 1 87 ? -13.586 0.326 7.580 1.00 92.50 87 ASP A N 1
ATOM 709 C CA . ASP A 1 87 ? -12.926 1.220 8.529 1.00 92.50 87 ASP A CA 1
ATOM 710 C C . ASP A 1 87 ? -11.647 1.855 7.959 1.00 92.50 87 ASP A C 1
ATOM 712 O O . ASP A 1 87 ? -11.110 2.787 8.559 1.00 92.50 87 ASP A O 1
ATOM 716 N N . VAL A 1 88 ? -11.156 1.394 6.803 1.00 95.44 88 VAL A N 1
ATOM 717 C CA . VAL A 1 88 ? -9.977 1.966 6.142 1.00 95.44 88 VAL A CA 1
ATOM 718 C C . VAL A 1 88 ? -10.373 3.190 5.320 1.00 95.44 88 VAL A C 1
ATOM 720 O O . VAL A 1 88 ? -11.044 3.084 4.295 1.00 95.44 88 VAL A O 1
ATOM 723 N N . GLU A 1 89 ? -9.908 4.362 5.744 1.00 94.19 89 GLU A N 1
ATOM 724 C CA . GLU A 1 89 ? -10.212 5.631 5.075 1.00 94.19 89 GLU A CA 1
ATOM 725 C C . GLU A 1 89 ? -9.185 5.968 3.985 1.00 94.19 89 GLU A C 1
ATOM 727 O O . GLU A 1 89 ? -9.539 6.496 2.933 1.00 94.19 89 GLU A O 1
ATOM 732 N N . GLU A 1 90 ? -7.911 5.627 4.204 1.00 94.06 90 GLU A N 1
ATOM 733 C CA . GLU A 1 90 ? -6.832 5.954 3.270 1.00 94.06 90 GLU A CA 1
ATOM 734 C C . GLU A 1 90 ? -5.744 4.874 3.244 1.00 94.06 90 GLU A C 1
ATOM 736 O O . GLU A 1 90 ? -5.326 4.344 4.280 1.00 94.06 90 GLU A O 1
ATOM 741 N N . VAL A 1 91 ? -5.243 4.591 2.037 1.00 96.75 91 VAL A N 1
ATOM 742 C CA . VAL A 1 91 ? -4.136 3.663 1.784 1.00 96.75 91 VAL A CA 1
ATOM 743 C C . VAL A 1 91 ? -3.091 4.373 0.931 1.00 96.75 91 VAL A C 1
ATOM 745 O O . VAL A 1 91 ? -3.317 4.651 -0.248 1.00 96.75 91 VAL A O 1
ATOM 748 N N . LEU A 1 92 ? -1.933 4.640 1.527 1.00 97.00 92 LEU A N 1
ATOM 749 C CA . LEU A 1 92 ? -0.767 5.196 0.855 1.00 97.00 92 LEU A CA 1
ATOM 750 C C . LEU A 1 92 ? 0.134 4.057 0.385 1.00 97.00 92 LEU A C 1
ATOM 752 O O . LEU A 1 92 ? 0.542 3.210 1.179 1.00 97.00 92 LEU A O 1
ATOM 756 N N . ILE A 1 93 ? 0.453 4.052 -0.907 1.00 97.56 93 ILE A N 1
ATOM 757 C CA . ILE A 1 93 ? 1.220 2.980 -1.543 1.00 97.56 93 ILE A CA 1
ATOM 758 C C . ILE A 1 93 ? 2.488 3.569 -2.142 1.00 97.56 93 ILE A C 1
ATOM 760 O O . ILE A 1 93 ? 2.430 4.440 -3.010 1.00 97.56 93 ILE A O 1
ATOM 764 N N . HIS A 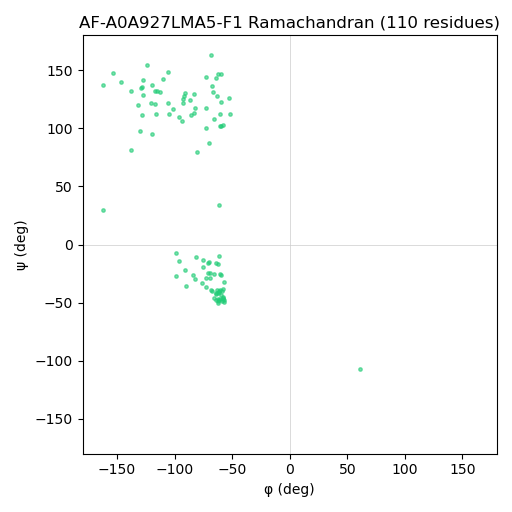1 94 ? 3.633 3.058 -1.702 1.00 97.56 94 HIS A N 1
ATOM 765 C CA . HIS A 1 94 ? 4.927 3.347 -2.307 1.00 97.56 94 H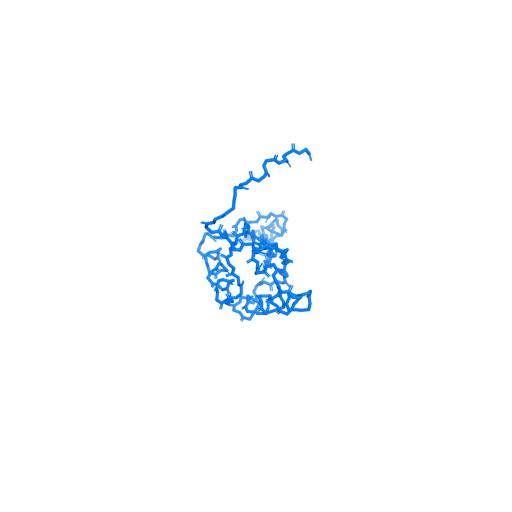IS A CA 1
ATOM 766 C C . HIS A 1 94 ? 5.390 2.127 -3.097 1.00 97.56 94 HIS A C 1
ATOM 768 O O . HIS A 1 94 ? 5.541 1.038 -2.541 1.00 97.56 94 HIS A O 1
ATOM 774 N N . LEU A 1 95 ? 5.628 2.321 -4.390 1.00 97.12 95 LEU A N 1
ATOM 775 C CA . LEU A 1 95 ? 6.141 1.278 -5.267 1.00 97.12 95 LEU A CA 1
ATOM 776 C C . LEU A 1 95 ? 7.662 1.347 -5.310 1.00 97.12 95 LEU A C 1
ATOM 778 O O . LEU A 1 95 ? 8.231 2.396 -5.607 1.00 97.12 95 LEU A O 1
ATOM 782 N N . ASN A 1 96 ? 8.297 0.211 -5.061 1.00 96.75 96 ASN A N 1
ATOM 783 C CA . ASN A 1 96 ? 9.723 0.013 -5.237 1.00 96.75 96 ASN A CA 1
ATOM 784 C C . ASN A 1 96 ? 9.966 -0.932 -6.420 1.00 96.75 96 ASN A C 1
ATOM 786 O O . ASN A 1 96 ? 9.222 -1.901 -6.603 1.00 96.75 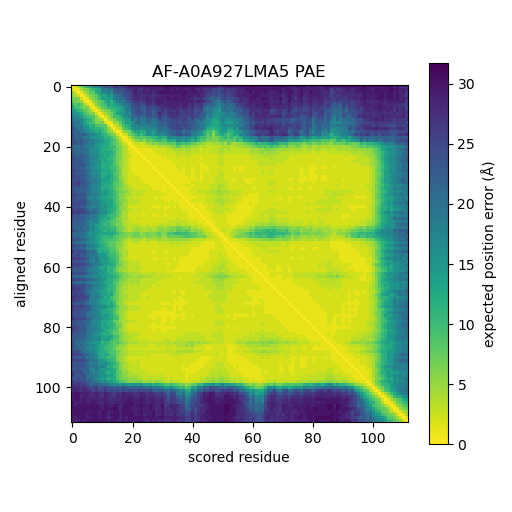96 ASN A O 1
ATOM 790 N N . PRO A 1 97 ? 11.017 -0.697 -7.219 1.00 95.50 97 PRO A N 1
ATOM 791 C CA . PRO A 1 97 ? 11.400 -1.640 -8.252 1.00 95.50 97 PRO A CA 1
ATOM 792 C C . PRO A 1 97 ? 11.905 -2.941 -7.615 1.00 95.50 97 PRO A C 1
ATOM 794 O O . PRO A 1 97 ? 12.760 -2.940 -6.728 1.00 95.50 97 PRO A O 1
ATOM 797 N N . TRP A 1 98 ? 11.381 -4.063 -8.094 1.00 95.19 98 TRP A N 1
ATOM 798 C CA . TRP A 1 98 ? 11.900 -5.401 -7.861 1.00 95.19 98 TRP A CA 1
ATOM 799 C C . TRP A 1 98 ? 12.665 -5.843 -9.104 1.00 95.19 98 TRP A C 1
ATOM 801 O O . TRP A 1 98 ? 12.087 -5.995 -10.188 1.00 95.19 98 TRP A O 1
ATOM 811 N N . TYR A 1 99 ? 13.964 -6.054 -8.935 1.00 91.94 99 TYR A N 1
ATOM 812 C CA . TYR A 1 99 ? 14.808 -6.703 -9.923 1.00 91.94 99 TYR A CA 1
ATOM 813 C C . TYR A 1 99 ? 14.823 -8.188 -9.582 1.00 91.94 99 TYR A C 1
ATOM 815 O O . TYR A 1 99 ? 15.161 -8.561 -8.461 1.00 91.94 99 TYR A O 1
ATOM 823 N N . GLU A 1 100 ? 14.396 -9.033 -10.519 1.00 82.19 100 GLU A N 1
ATOM 824 C CA . GLU A 1 100 ? 14.639 -10.467 -10.391 1.00 82.19 100 GLU A CA 1
ATOM 825 C C . GLU A 1 100 ? 16.160 -10.642 -10.328 1.00 82.19 100 GLU A C 1
ATOM 827 O O . GLU A 1 100 ? 16.866 -10.152 -11.210 1.00 82.19 100 GLU A O 1
ATOM 832 N N . GLU A 1 101 ? 16.673 -11.254 -9.258 1.00 69.75 101 GLU A N 1
ATOM 833 C CA . GLU A 1 101 ? 18.082 -11.627 -9.205 1.00 69.75 101 GLU A CA 1
ATOM 834 C C . GLU A 1 101 ? 18.342 -12.578 -10.375 1.00 69.75 101 GLU A C 1
ATOM 836 O O . GLU A 1 101 ? 17.979 -13.756 -10.354 1.00 69.75 101 GLU A O 1
ATOM 841 N N . ASN A 1 102 ? 18.950 -12.048 -11.436 1.00 54.72 102 ASN A N 1
ATOM 842 C CA . ASN A 1 102 ? 19.604 -12.878 -12.424 1.00 54.72 102 ASN A CA 1
ATOM 843 C C . ASN A 1 102 ? 20.701 -13.619 -11.660 1.00 54.72 102 ASN A C 1
ATOM 845 O O . ASN A 1 102 ? 21.653 -12.997 -11.195 1.00 54.72 102 ASN A O 1
ATOM 849 N N . ASN A 1 103 ? 20.557 -14.937 -11.523 1.00 52.62 103 ASN A N 1
ATOM 850 C CA . ASN A 1 103 ? 21.521 -15.854 -10.907 1.00 52.62 103 ASN A CA 1
ATOM 851 C C . ASN A 1 103 ? 22.891 -15.889 -11.630 1.00 52.62 103 ASN A C 1
ATOM 853 O O . ASN A 1 103 ? 23.485 -16.957 -11.733 1.00 52.62 103 ASN A O 1
ATOM 857 N N . ASN A 1 104 ? 23.395 -14.784 -12.197 1.00 51.84 104 ASN A N 1
ATOM 858 C CA . ASN A 1 104 ? 24.661 -14.804 -12.919 1.00 51.84 104 ASN A CA 1
ATOM 859 C C . ASN A 1 104 ? 25.373 -13.466 -13.177 1.00 51.84 104 ASN A C 1
ATOM 861 O O . ASN A 1 104 ? 26.121 -13.402 -14.146 1.00 51.84 104 ASN A O 1
ATOM 865 N N . GLU A 1 105 ? 25.242 -12.427 -12.342 1.00 53.94 105 GLU A N 1
ATOM 866 C CA . GLU A 1 105 ? 26.146 -11.263 -12.450 1.00 53.94 105 GLU A CA 1
ATOM 867 C C . GLU A 1 105 ? 26.608 -10.757 -11.069 1.00 53.94 105 GLU A C 1
ATOM 869 O O . GLU A 1 105 ? 25.789 -10.632 -10.156 1.00 53.94 105 GLU A O 1
ATOM 874 N N . PRO A 1 106 ? 27.921 -10.517 -10.864 1.00 45.81 106 PRO A N 1
ATOM 875 C CA . PRO A 1 106 ? 28.459 -10.138 -9.564 1.00 45.81 106 PRO A CA 1
ATOM 876 C C . PRO A 1 106 ? 27.975 -8.742 -9.166 1.00 45.81 106 PRO A C 1
ATOM 878 O O . PRO A 1 106 ? 28.003 -7.812 -9.971 1.00 45.81 106 PRO A O 1
ATOM 881 N N . MET A 1 107 ? 27.574 -8.595 -7.898 1.00 50.28 107 MET A N 1
ATOM 882 C CA . MET A 1 107 ? 27.264 -7.303 -7.287 1.00 50.28 107 MET A CA 1
ATOM 883 C C . MET A 1 107 ? 28.420 -6.326 -7.508 1.00 50.28 107 MET A C 1
ATOM 885 O O . MET A 1 107 ? 29.493 -6.491 -6.923 1.00 50.28 107 MET A O 1
ATOM 889 N N . CYS A 1 108 ? 28.194 -5.280 -8.303 1.00 46.00 108 CYS A N 1
ATOM 890 C CA . CYS A 1 108 ? 29.065 -4.119 -8.254 1.00 46.00 108 CYS A CA 1
ATOM 891 C C . CYS A 1 108 ? 28.754 -3.383 -6.945 1.00 46.00 108 CYS A C 1
ATOM 893 O O . CYS A 1 108 ? 27.728 -2.718 -6.806 1.00 46.00 108 CYS A O 1
ATOM 895 N N . LEU A 1 109 ? 29.620 -3.603 -5.956 1.00 51.31 109 LEU A N 1
ATOM 896 C CA . LEU A 1 109 ? 29.764 -2.759 -4.781 1.00 51.31 109 LEU A CA 1
ATOM 897 C C . LEU A 1 109 ? 30.109 -1.354 -5.259 1.00 51.31 109 LEU A C 1
ATOM 899 O O . LEU A 1 109 ? 31.261 -1.118 -5.582 1.00 51.31 109 LEU A O 1
ATOM 903 N N . ASP A 1 110 ? 29.144 -0.446 -5.246 1.00 47.62 110 ASP A N 1
ATOM 904 C CA . ASP A 1 110 ? 29.428 0.971 -5.040 1.00 47.62 110 ASP A CA 1
ATOM 905 C C . ASP A 1 110 ? 28.369 1.536 -4.092 1.00 47.62 110 ASP A C 1
ATOM 907 O O . ASP A 1 110 ? 27.353 2.117 -4.470 1.00 47.62 110 ASP A O 1
ATOM 911 N N . GLN A 1 111 ? 28.626 1.286 -2.807 1.00 42.44 111 GLN A N 1
ATOM 912 C CA . GLN A 1 111 ? 28.243 2.202 -1.745 1.00 42.44 111 GLN A CA 1
ATOM 913 C C . GLN A 1 111 ? 29.060 3.483 -1.929 1.00 42.44 111 GLN A C 1
ATOM 915 O O . GLN A 1 111 ? 30.249 3.457 -1.615 1.00 42.44 111 GLN A O 1
ATOM 920 N N . ILE A 1 112 ? 28.438 4.579 -2.369 1.00 40.81 112 ILE A N 1
ATOM 921 C CA . ILE A 1 112 ? 28.805 5.947 -1.957 1.00 40.81 112 ILE A CA 1
ATOM 922 C C . ILE A 1 112 ? 27.523 6.765 -1.816 1.00 40.81 112 ILE A C 1
ATOM 924 O O . ILE A 1 112 ? 26.759 6.835 -2.803 1.00 40.81 112 ILE A O 1
#

Mean predicted aligned error: 10.5 Å

Radius of gyration: 19.53 Å; Cα contacts (8 Å, |Δi|>4): 144; chains: 1; bounding box: 58×28×59 Å

Nearest PDB structures (foldseek):
  6h81-assembly1_A-2  TM=9.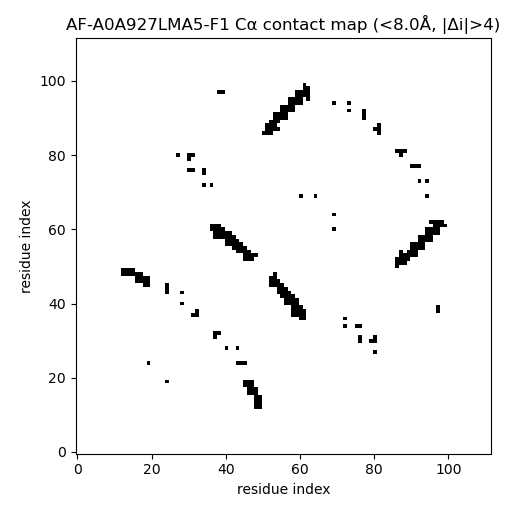030E-01  e=1.878E-06  Magnetospirillum gryphiswaldense
  6h9q-assembly1_A-2  TM=8.962E-01  e=1.878E-06  Magnetospirillum gryphiswaldense
  6h83-assembly1_A-2  TM=8.952E-01  e=2.295E-06  Magnetospirillum gryphiswaldense
  3w65-assembly1_A-2  TM=8.970E-01  e=2.623E-06  Magnetospirillum gryphiswaldense MSR-1
  3w60-assembly1_A-2  TM=8.958E-01  e=6.251E-06  Magnetospirillum gryphiswaldense MSR-1

Secondary structure (DSSP, 8-state):
------TTHHHHTTTS-EEPPHHHHHHHHHHHHTSTT--EEEEEEEEEETTEEEEEEEEEEETTS-HHHHHHHHHHHHHHHHHH-TTEEEEEEEEEEEPP--TT--------

Solvent-accessible surface area (backbone atoms only — not comparable to full-atom values): 6770 Å² total; per-residue (Å²): 137,82,85,79,74,70,76,65,61,71,63,54,45,50,76,43,76,43,79,61,54,71,66,60,54,48,52,53,49,54,56,48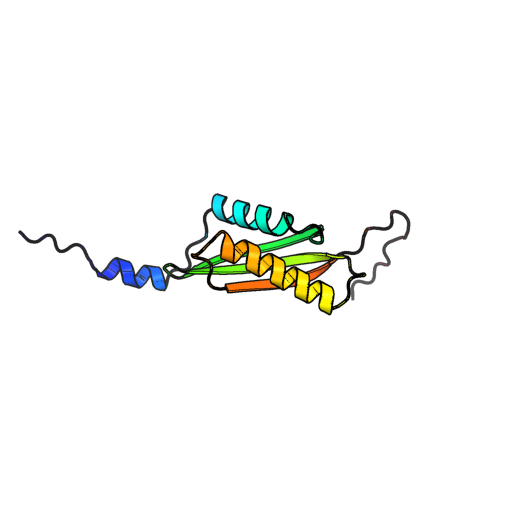,58,69,39,86,64,49,79,42,74,81,43,79,48,58,42,29,49,58,80,35,29,42,35,45,37,30,34,20,30,58,58,88,57,51,73,65,57,49,52,52,51,49,51,50,46,42,50,55,51,39,72,78,34,83,44,44,79,47,64,48,72,45,82,40,73,32,76,80,81,66,95,80,71,83,84,80,84,71,89,129

Foldseek 3Di:
DDPPDDPVVLVVLLVDWDFDDPVVQVVLVVLLVVQVQFPDWPDWGWTDRRQAIEIETETEGAQPDDPVVVVVSQVSSFVSSCVVDVRYPYYHYHYDHDDDPPPDDDDPDDDD

Sequence (112 aa):
METRLPVLLLHIDVLMEKTISPEKLKEYEELVFSVPEVKRIDRLRARAFGQYVMIDVRVGIPARLSVQEGHDISRKIKQIIMEQHNDVEEVLIHLNPWYEENNNEPMCLDQI

pLDDT: mean 82.78, std 19.92, range [40.78, 98.06]